Protein AF-A0A8B5Y507-F1 (afdb_monomer_lite)

Secondary structure (DSSP, 8-state):
--SS-HHHHHHHHHHHHTTSS-HHHHHHHHT--HHHHHHHHHHHHHHGGGGT----HHHHHHHHHHHHHHHGGGGS-GGGHHHHHHHHHHHHHHHHHHHHHHHHHHH-THHHHTTS--

InterPro domains:
  IPR002514 Transposase IS3/IS911family [PF01527] (2-53)
  IPR004761 Spore germination GerAB [PF03845] (61-116)
  IPR009057 Homedomain-like superfamily [SSF46689] (2-52)
  IPR036388 Winged helix-like DNA-binding domain superfamily [G3DSA:1.10.10.10] (1-56)

Radius of gyration: 25.17 Å; chains: 1; bounding box: 45×57×56 Å

Foldseek 3Di:
DDLDALVLLLVLLVCVVVVVDDLCVSCVVSVHDSVVNVVSNVLCVVQNSVSRDDPVPVCVVCVVVVVVVVVPPPDDDPPCVVVVVVVVVVVVVVVVVVVVVVVCPVVPCVVVPPVPDD

Organism: NCBI:txid1478

Structure (mmCIF, N/CA/C/O backbone):
data_AF-A0A8B5Y507-F1
#
_entry.id   AF-A0A8B5Y507-F1
#
loop_
_atom_site.group_PDB
_atom_site.id
_atom_site.type_symbol
_atom_site.label_atom_id
_atom_site.label_alt_id
_atom_site.label_comp_id
_atom_site.label_asym_id
_atom_site.label_entity_id
_atom_site.label_seq_id
_atom_site.pdbx_PDB_ins_code
_atom_site.Cartn_x
_atom_site.Cartn_y
_atom_site.Cartn_z
_atom_site.occupancy
_atom_site.B_iso_or_equiv
_atom_site.auth_seq_id
_atom_site.auth_comp_id
_atom_site.auth_asym_id
_atom_site.auth_atom_id
_atom_site.pdbx_PDB_model_num
ATOM 1 N N . MET A 1 1 ? -16.854 -8.639 -1.147 1.00 39.47 1 MET A N 1
ATOM 2 C CA . MET A 1 1 ? -16.554 -7.933 0.117 1.00 39.47 1 MET A CA 1
ATOM 3 C C . MET A 1 1 ? -15.971 -6.570 -0.215 1.00 39.47 1 MET A C 1
ATOM 5 O O . MET A 1 1 ? -14.842 -6.510 -0.667 1.00 39.47 1 MET A O 1
ATOM 9 N N . ALA A 1 2 ? -16.733 -5.499 -0.015 1.00 47.91 2 ALA A N 1
ATOM 10 C CA . ALA A 1 2 ? -16.207 -4.143 0.140 1.00 47.91 2 ALA A CA 1
ATOM 11 C C . ALA A 1 2 ? -17.301 -3.336 0.845 1.00 47.91 2 ALA A C 1
ATOM 13 O O . ALA A 1 2 ? -18.128 -2.709 0.198 1.00 47.91 2 ALA A O 1
ATOM 14 N N . LYS A 1 3 ? -17.394 -3.460 2.178 1.00 63.88 3 LYS A N 1
ATOM 15 C CA . LYS A 1 3 ? -18.468 -2.797 2.938 1.00 63.88 3 LYS A CA 1
ATOM 16 C C . LYS A 1 3 ? -18.345 -1.262 2.920 1.00 63.88 3 LYS A C 1
ATOM 18 O O . LYS A 1 3 ? -19.363 -0.614 3.091 1.00 63.88 3 LYS A O 1
ATOM 23 N N . PHE A 1 4 ? -17.151 -0.697 2.675 1.00 70.62 4 PHE A N 1
ATOM 24 C CA . PHE A 1 4 ? -16.918 0.755 2.596 1.00 70.62 4 PHE A CA 1
ATOM 25 C C . PHE A 1 4 ? -15.748 1.093 1.660 1.00 70.62 4 PHE A C 1
ATOM 27 O O . PHE A 1 4 ? -14.688 0.463 1.749 1.00 70.62 4 PHE A O 1
ATOM 34 N N . THR A 1 5 ? -15.929 2.093 0.796 1.00 81.25 5 THR A N 1
ATOM 35 C CA . THR A 1 5 ? -14.890 2.617 -0.112 1.00 81.25 5 THR A CA 1
ATOM 36 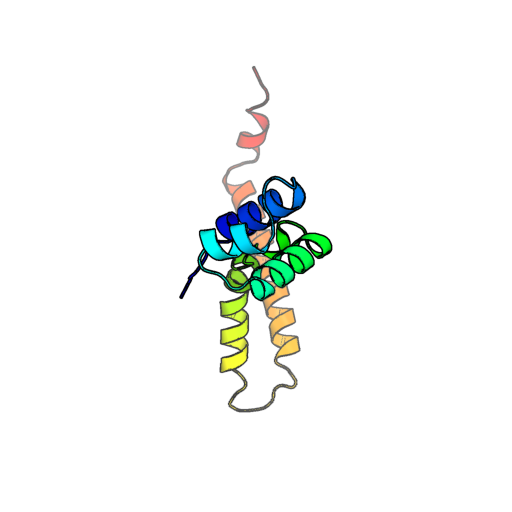C C . THR A 1 5 ? -13.849 3.451 0.645 1.00 81.25 5 THR A C 1
ATOM 38 O O . THR A 1 5 ? -14.117 3.945 1.740 1.00 81.25 5 THR A O 1
ATOM 41 N N . ALA A 1 6 ? -12.652 3.628 0.072 1.00 81.62 6 ALA A N 1
ATOM 42 C CA . ALA A 1 6 ? -11.608 4.479 0.657 1.00 81.62 6 ALA A CA 1
ATOM 43 C C . ALA A 1 6 ? -12.102 5.918 0.879 1.00 81.62 6 ALA A C 1
ATOM 45 O O . ALA A 1 6 ? -11.902 6.492 1.945 1.00 81.62 6 ALA A O 1
ATOM 46 N N . GLN A 1 7 ? -12.844 6.451 -0.093 1.00 81.62 7 GLN A N 1
ATOM 47 C CA . GLN A 1 7 ? -13.386 7.805 -0.060 1.00 81.62 7 GLN A CA 1
ATOM 48 C C . GLN A 1 7 ? -14.405 8.002 1.074 1.00 81.62 7 GLN A C 1
ATOM 50 O O . GLN A 1 7 ? -14.340 8.996 1.792 1.00 81.62 7 GLN A O 1
ATOM 55 N N . GLN A 1 8 ? -15.282 7.018 1.313 1.00 86.00 8 GLN A N 1
ATOM 56 C CA . GLN A 1 8 ? -16.216 7.046 2.448 1.00 86.00 8 GLN A CA 1
ATOM 57 C C . GLN A 1 8 ? -15.493 7.075 3.801 1.00 86.00 8 GLN A C 1
ATOM 59 O O . GLN A 1 8 ? -15.945 7.746 4.727 1.00 86.00 8 GLN A O 1
ATOM 64 N N . LYS A 1 9 ? -14.361 6.370 3.926 1.00 86.00 9 LYS A N 1
ATOM 65 C CA . LYS A 1 9 ? -13.550 6.381 5.152 1.00 86.00 9 LYS A CA 1
ATOM 66 C C . LYS A 1 9 ? -12.855 7.726 5.356 1.00 86.00 9 LYS A C 1
ATOM 68 O O . LYS A 1 9 ? -12.876 8.241 6.468 1.00 86.00 9 LYS A O 1
ATOM 73 N N . ILE A 1 10 ? -12.297 8.310 4.293 1.00 88.38 10 ILE A N 1
ATOM 74 C CA . ILE A 1 10 ? -11.635 9.624 4.339 1.00 88.38 10 ILE A CA 1
ATOM 75 C C . ILE A 1 10 ? -12.635 10.712 4.743 1.00 88.38 10 ILE A C 1
ATOM 77 O O . ILE A 1 10 ? -12.372 11.461 5.681 1.00 88.38 10 ILE A O 1
ATOM 81 N N . GLN A 1 11 ? -13.821 10.731 4.127 1.00 89.00 11 GLN A N 1
ATOM 82 C CA . GLN A 1 11 ? -14.875 11.695 4.453 1.00 89.00 11 GLN A CA 1
ATOM 83 C C . GLN A 1 11 ? -15.334 11.582 5.917 1.00 89.00 11 GLN A C 1
ATOM 85 O O . GLN A 1 11 ? -15.561 12.589 6.583 1.00 89.00 11 GLN A O 1
ATOM 90 N N . ALA A 1 12 ? -15.453 10.358 6.441 1.00 87.88 12 ALA A N 1
ATOM 91 C CA . ALA A 1 12 ? -15.812 10.122 7.838 1.00 87.88 12 ALA A CA 1
ATOM 92 C C . ALA A 1 12 ? -14.773 10.685 8.817 1.00 87.88 12 ALA A C 1
ATOM 94 O O . ALA A 1 12 ? -1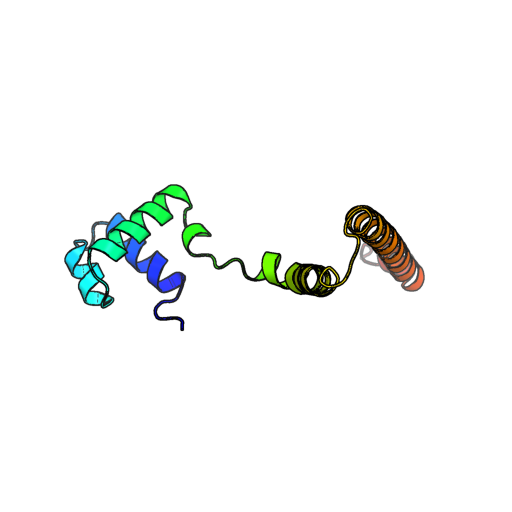5.131 11.269 9.839 1.00 87.88 12 ALA A O 1
ATOM 95 N N . VAL A 1 13 ? -13.488 10.511 8.499 1.00 89.75 13 VAL A N 1
ATOM 96 C CA . VAL A 1 13 ? -12.383 11.024 9.315 1.00 89.75 13 VAL A CA 1
ATOM 97 C C . VAL A 1 13 ? -12.295 12.549 9.222 1.00 89.75 13 VAL A C 1
ATOM 99 O O . VAL A 1 13 ? -12.129 13.199 10.250 1.00 89.75 13 VAL A O 1
ATOM 102 N N . GLN A 1 14 ? -12.470 13.134 8.034 1.00 88.69 14 GLN A N 1
ATOM 103 C CA . GLN A 1 14 ? -12.474 14.590 7.847 1.00 88.69 14 GLN A CA 1
ATOM 104 C C . GLN A 1 14 ? -13.591 15.272 8.643 1.00 88.69 14 GLN A C 1
ATOM 106 O O . GLN A 1 14 ? -13.304 16.202 9.389 1.00 88.69 14 GLN A O 1
ATOM 111 N N . ARG A 1 15 ? -14.824 14.747 8.604 1.00 87.31 15 ARG A N 1
ATOM 112 C CA . ARG A 1 15 ? -15.946 15.267 9.415 1.00 87.31 15 ARG A CA 1
ATOM 113 C C . ARG A 1 15 ? -15.647 15.268 10.917 1.00 87.31 15 ARG A C 1
ATOM 115 O O . ARG A 1 15 ? -16.066 16.173 11.630 1.00 87.31 15 ARG A O 1
ATOM 122 N N . TYR A 1 16 ? -14.904 14.272 11.403 1.00 86.38 16 TYR A N 1
ATOM 123 C CA . TYR A 1 16 ? -14.460 14.245 12.797 1.00 86.38 16 TYR A CA 1
ATOM 124 C C . TYR A 1 16 ? -13.392 15.314 13.087 1.00 86.38 16 TYR A C 1
ATOM 126 O O . TYR A 1 16 ? -13.455 15.978 14.118 1.00 86.38 16 TYR A O 1
ATOM 134 N N . LEU A 1 17 ? -12.423 15.500 12.184 1.00 83.81 17 LEU A N 1
ATOM 135 C CA . LEU A 1 17 ? -11.344 16.486 12.337 1.00 83.81 17 LEU A CA 1
ATOM 136 C C . LEU A 1 17 ? -11.831 17.938 12.220 1.00 83.81 17 LEU A C 1
ATOM 138 O O . LEU A 1 17 ? -11.286 18.813 12.885 1.00 83.81 17 LEU A O 1
ATOM 142 N N . GLU A 1 18 ? -12.865 18.186 11.417 1.00 84.31 18 GLU A N 1
ATOM 143 C CA . GLU A 1 18 ? -13.530 19.490 11.288 1.00 84.31 18 GLU A CA 1
ATOM 144 C C . GLU A 1 18 ? -14.362 19.862 12.528 1.00 84.31 18 GLU A C 1
ATOM 146 O O . GLU A 1 18 ? -14.782 21.008 12.667 1.00 84.31 18 GLU A O 1
ATOM 151 N N . GLY A 1 19 ? -14.604 18.912 13.441 1.00 81.19 19 GLY A N 1
ATOM 152 C CA . GLY A 1 19 ? -15.357 19.143 14.675 1.00 81.19 19 GLY A CA 1
ATOM 153 C C . GLY A 1 19 ? -16.853 19.395 14.462 1.00 81.19 19 GLY A C 1
ATOM 154 O O . GLY A 1 19 ? -17.525 19.863 15.378 1.00 81.19 19 GLY A O 1
ATOM 155 N N . THR A 1 20 ? -17.386 19.093 13.273 1.00 68.50 20 THR A N 1
ATOM 156 C CA . THR A 1 20 ? -18.798 19.311 12.923 1.00 68.50 20 THR A CA 1
ATOM 157 C C . THR A 1 20 ? -19.737 18.336 13.630 1.00 68.50 20 THR A C 1
ATOM 159 O O . THR A 1 20 ? -20.870 18.698 13.940 1.00 68.50 20 THR A O 1
ATOM 162 N N . GLU A 1 21 ? -19.278 17.118 13.938 1.00 75.25 21 GLU A N 1
ATOM 163 C CA . GLU A 1 21 ? -20.065 16.100 14.636 1.00 75.25 21 GLU A CA 1
ATOM 164 C C . GLU A 1 21 ? -19.217 15.237 15.582 1.00 75.25 21 GLU A C 1
ATOM 166 O O . GLU A 1 21 ? -18.045 14.956 15.338 1.00 75.25 21 GLU A O 1
ATOM 171 N N . GLY A 1 22 ? -19.838 14.758 16.664 1.00 79.38 22 GLY A N 1
ATOM 172 C CA . GLY A 1 22 ? -19.209 13.812 17.582 1.00 79.38 22 GLY A CA 1
ATOM 173 C C . GLY A 1 22 ? -19.005 12.427 16.955 1.00 79.38 22 GLY A C 1
ATOM 174 O O . GLY A 1 22 ? -19.787 11.979 16.114 1.00 79.38 22 GLY A O 1
ATOM 175 N N . GLN A 1 23 ? -17.984 11.710 17.426 1.00 80.12 23 GLN A N 1
ATOM 176 C CA . GLN A 1 23 ? -17.598 10.379 16.939 1.00 80.12 23 GLN A CA 1
ATOM 177 C C . GLN A 1 23 ? -18.771 9.380 16.868 1.00 80.12 23 GLN A C 1
ATOM 179 O O . GLN A 1 23 ? -18.892 8.637 15.898 1.00 80.12 23 GLN A O 1
ATOM 184 N N . GLU A 1 24 ? -19.648 9.384 17.875 1.00 82.12 24 GLU A N 1
ATOM 185 C CA . GLU A 1 24 ? -20.848 8.536 17.960 1.00 82.12 24 GLU A CA 1
ATOM 186 C C . GLU A 1 24 ? -21.860 8.824 16.835 1.00 82.12 24 GLU A C 1
ATOM 188 O O . GLU A 1 24 ? -22.417 7.895 16.250 1.00 82.12 24 GLU A O 1
ATOM 193 N N . SER A 1 25 ? -22.072 10.103 16.496 1.00 83.69 25 SER A N 1
ATOM 194 C CA . SER A 1 25 ? -22.988 10.529 15.423 1.00 83.69 25 SER A CA 1
ATOM 195 C C . SER A 1 25 ? -22.486 10.056 14.065 1.00 83.69 25 SER A C 1
ATOM 197 O O . SER A 1 25 ? -23.216 9.419 13.302 1.00 83.69 25 SER A O 1
ATOM 199 N N . ILE A 1 26 ? -21.198 10.288 13.802 1.00 85.38 26 ILE A N 1
ATOM 200 C CA . ILE A 1 26 ? -20.547 9.909 12.547 1.00 85.38 26 ILE A CA 1
ATOM 201 C C . ILE A 1 26 ? -20.584 8.386 12.388 1.00 85.38 26 ILE A C 1
ATOM 203 O O . ILE A 1 26 ? -21.020 7.883 11.352 1.00 85.38 26 ILE A O 1
ATOM 207 N N . ALA A 1 27 ? -20.214 7.650 13.438 1.00 83.88 27 ALA A N 1
ATOM 208 C CA . ALA A 1 27 ? -20.239 6.194 13.462 1.00 83.88 27 ALA A CA 1
ATOM 209 C C . ALA A 1 27 ? -21.653 5.649 13.174 1.00 83.88 27 ALA A C 1
ATOM 211 O O . ALA A 1 27 ? -21.827 4.819 12.278 1.00 83.88 27 ALA A O 1
ATOM 212 N N . LYS A 1 28 ? -22.683 6.202 13.828 1.00 85.06 28 LYS A N 1
ATOM 213 C CA . LYS A 1 28 ? -24.088 5.838 13.600 1.00 85.06 28 LYS A CA 1
ATOM 214 C C . LYS A 1 28 ? -24.564 6.167 12.181 1.00 85.06 28 LYS A C 1
ATOM 216 O O . LYS A 1 28 ? -25.265 5.353 11.587 1.00 85.06 28 LYS A O 1
ATOM 221 N N . SER A 1 29 ? -24.148 7.303 11.616 1.00 83.44 29 SER A N 1
ATOM 222 C CA . SER A 1 29 ? -24.534 7.731 10.260 1.00 83.44 29 SER A CA 1
ATOM 223 C C . SER A 1 29 ? -23.984 6.822 9.156 1.00 83.44 29 SER A C 1
ATOM 225 O O . SER A 1 29 ? -24.619 6.649 8.120 1.00 83.44 29 SER A O 1
ATOM 227 N N . ILE A 1 30 ? -22.828 6.199 9.396 1.00 82.25 30 ILE A N 1
ATOM 228 C CA . ILE A 1 30 ? -22.155 5.308 8.439 1.00 82.25 30 ILE A CA 1
ATOM 229 C C . ILE A 1 30 ? -22.443 3.828 8.775 1.00 82.25 30 ILE A C 1
ATOM 231 O O . ILE A 1 30 ? -22.053 2.922 8.041 1.00 82.25 30 ILE A O 1
ATOM 235 N N . GLY A 1 31 ? -23.152 3.555 9.878 1.00 83.88 31 GLY A N 1
ATOM 236 C CA . GLY A 1 31 ? -23.469 2.198 10.328 1.00 83.88 31 GLY A CA 1
ATOM 237 C C . GLY A 1 31 ? -22.249 1.431 10.845 1.00 83.88 31 GLY A C 1
ATOM 238 O O . GLY A 1 31 ? -22.168 0.211 10.693 1.00 83.88 31 GLY A O 1
ATOM 239 N N . VAL A 1 32 ? -21.281 2.138 11.428 1.00 83.38 32 VAL A N 1
ATOM 240 C CA . VAL A 1 32 ? -20.039 1.577 11.971 1.00 83.38 32 VAL A CA 1
ATOM 241 C C . VAL A 1 32 ? -20.003 1.799 13.482 1.00 83.38 32 VAL A C 1
ATOM 243 O O . VAL A 1 32 ? -20.584 2.745 13.998 1.00 83.38 32 VAL A O 1
ATOM 246 N N . THR A 1 33 ? -19.323 0.934 14.228 1.00 85.25 33 THR A N 1
ATOM 247 C CA . THR A 1 33 ? -19.128 1.129 15.671 1.00 85.25 33 THR A CA 1
ATOM 248 C C . THR A 1 33 ? -18.124 2.252 15.933 1.00 85.25 33 THR A C 1
ATOM 250 O O . THR A 1 33 ? -17.105 2.339 15.244 1.00 85.25 33 THR A O 1
ATOM 253 N N . SER A 1 34 ? -18.348 3.049 16.982 1.00 82.12 34 SER A N 1
ATOM 254 C CA . SER A 1 34 ? -17.470 4.145 17.423 1.00 82.12 34 SER A CA 1
ATOM 255 C C . SER A 1 34 ? -15.985 3.743 17.492 1.00 82.12 34 SER A C 1
ATOM 257 O O . SER A 1 34 ? -15.121 4.518 17.090 1.00 82.12 34 SER A O 1
ATOM 259 N N . GLY A 1 35 ? -15.672 2.511 17.914 1.00 84.69 35 GLY A N 1
ATOM 260 C CA . GLY A 1 35 ? -14.298 1.992 17.955 1.00 84.69 35 GLY A CA 1
ATOM 261 C C . GLY A 1 35 ? -13.618 1.870 16.584 1.00 84.69 35 GLY A C 1
ATOM 262 O O . GLY A 1 35 ? -12.434 2.168 16.463 1.00 84.69 35 GLY A O 1
ATOM 263 N N . VAL A 1 36 ? -14.360 1.504 15.534 1.00 86.00 36 VAL A N 1
ATOM 264 C CA . VAL A 1 36 ? -13.815 1.387 14.169 1.00 86.00 36 VAL A CA 1
ATOM 265 C C . VAL A 1 36 ? -13.460 2.764 13.613 1.00 86.00 36 VAL A C 1
ATOM 267 O O . VAL A 1 36 ? -12.427 2.916 12.962 1.00 86.00 36 VAL A O 1
ATOM 270 N N . LEU A 1 37 ? -14.277 3.776 13.917 1.00 87.31 37 LEU A N 1
ATOM 271 C CA . LEU A 1 37 ? -14.001 5.152 13.516 1.00 87.31 37 LEU A CA 1
ATOM 272 C C . LEU A 1 37 ? -12.720 5.681 14.183 1.00 87.31 37 LEU A C 1
ATOM 274 O O . LEU A 1 37 ? -11.895 6.280 13.499 1.00 87.31 37 LEU A O 1
ATOM 278 N N . ILE A 1 38 ? -12.483 5.377 15.468 1.00 87.88 38 ILE A N 1
ATOM 279 C CA . ILE A 1 38 ? -11.211 5.709 16.148 1.00 87.88 38 ILE A CA 1
ATOM 280 C C . ILE A 1 38 ? -10.025 5.079 15.425 1.00 87.88 38 ILE A C 1
ATOM 282 O O . ILE A 1 38 ? -9.004 5.736 15.218 1.00 87.88 38 ILE A O 1
ATOM 286 N N . THR A 1 39 ? -10.137 3.805 15.046 1.00 88.56 39 THR A N 1
ATOM 287 C CA . THR A 1 39 ? -9.073 3.122 14.307 1.00 88.56 39 THR A CA 1
ATOM 288 C C . THR A 1 39 ? -8.776 3.834 12.990 1.00 88.56 39 THR A C 1
ATOM 290 O O . THR A 1 39 ? -7.610 4.044 12.670 1.00 88.56 39 THR A O 1
ATOM 293 N N . TRP A 1 40 ? -9.805 4.257 12.251 1.00 89.00 40 TRP A N 1
ATOM 294 C CA . TRP A 1 40 ? -9.638 5.001 10.999 1.00 89.00 40 TRP A CA 1
ATOM 295 C C . TRP A 1 40 ? -8.983 6.365 11.214 1.00 89.00 40 TRP A C 1
ATOM 297 O O . TRP A 1 40 ? -8.072 6.712 10.467 1.00 89.00 40 TRP A O 1
ATOM 307 N N . ILE A 1 41 ? -9.374 7.097 12.259 1.00 88.69 41 ILE A N 1
ATOM 308 C CA . ILE A 1 41 ? -8.770 8.389 12.609 1.00 88.69 41 ILE A CA 1
ATOM 309 C C . ILE A 1 41 ? -7.277 8.220 12.915 1.00 88.69 41 ILE A C 1
ATOM 311 O O . ILE A 1 41 ? -6.459 8.963 12.380 1.00 88.69 41 ILE A O 1
ATOM 315 N N . ARG A 1 42 ? -6.895 7.217 13.720 1.00 89.19 42 ARG A N 1
ATOM 316 C CA . ARG A 1 42 ? -5.476 6.947 14.022 1.00 89.19 42 ARG A CA 1
ATOM 317 C C . ARG A 1 42 ? -4.682 6.582 12.772 1.00 89.19 42 ARG A C 1
ATOM 319 O O . ARG A 1 42 ? -3.570 7.066 12.591 1.00 89.19 42 ARG A O 1
ATOM 326 N N . LEU A 1 43 ? -5.254 5.739 11.914 1.00 85.56 43 LEU A N 1
ATOM 327 C CA . LEU A 1 43 ? -4.603 5.309 10.679 1.00 85.56 43 LEU A CA 1
ATOM 328 C C . LEU A 1 43 ? -4.369 6.501 9.739 1.00 85.56 43 LEU A C 1
ATOM 330 O O . LEU A 1 43 ? -3.286 6.640 9.180 1.00 85.56 43 LEU A O 1
ATOM 334 N N . TYR A 1 44 ? -5.357 7.390 9.634 1.00 88.12 44 TYR A N 1
ATOM 335 C CA . TYR A 1 44 ? -5.272 8.618 8.850 1.00 88.12 44 TYR A CA 1
ATOM 336 C C . TYR A 1 44 ? -4.286 9.634 9.437 1.00 88.12 44 TYR A C 1
ATOM 338 O O . TYR A 1 44 ? -3.565 10.280 8.690 1.00 88.12 44 TYR A O 1
ATOM 346 N N . GLN A 1 45 ? -4.192 9.768 10.761 1.00 85.69 45 GLN A N 1
ATOM 347 C CA . GLN A 1 45 ? -3.197 10.653 11.379 1.00 85.69 45 GLN A CA 1
ATOM 348 C C . GLN A 1 45 ? -1.757 10.197 11.119 1.00 85.69 45 GLN A C 1
ATOM 350 O O . GLN A 1 45 ? -0.871 11.035 10.985 1.00 85.69 45 GLN A O 1
ATOM 355 N N . TYR A 1 46 ? -1.519 8.885 11.043 1.00 83.62 46 TYR A N 1
ATOM 356 C CA . TYR A 1 46 ? -0.178 8.340 10.835 1.00 83.62 46 TYR A CA 1
ATOM 357 C C . TYR A 1 46 ? 0.209 8.238 9.349 1.00 83.62 46 TYR A C 1
ATOM 359 O O . TYR A 1 46 ? 1.342 8.542 8.988 1.00 83.62 46 TYR A O 1
ATOM 367 N N . HIS A 1 47 ? -0.718 7.823 8.479 1.00 81.12 47 HIS A N 1
ATOM 368 C CA . HIS A 1 47 ? -0.449 7.564 7.056 1.00 81.12 47 HIS A CA 1
ATOM 369 C C . HIS A 1 47 ? -1.136 8.553 6.090 1.00 81.12 47 HIS A C 1
ATOM 371 O O . HIS A 1 47 ? -0.950 8.457 4.876 1.00 81.12 47 HIS A O 1
ATOM 377 N N . GLY A 1 48 ? -1.945 9.498 6.569 1.00 84.12 48 GLY A N 1
ATOM 378 C CA . GLY A 1 48 ? -2.735 10.392 5.714 1.00 84.12 48 GLY A CA 1
ATOM 379 C C . GLY A 1 48 ? -3.756 9.638 4.855 1.00 84.12 48 GLY A C 1
ATOM 380 O O . GLY A 1 48 ? -4.225 8.558 5.213 1.00 84.12 48 GLY A O 1
ATOM 381 N N . GLU A 1 49 ? -4.077 10.169 3.674 1.00 81.56 49 GLU A N 1
ATOM 382 C CA . GLU A 1 49 ? -4.991 9.518 2.718 1.00 81.56 49 GLU A CA 1
ATOM 383 C C . GLU A 1 49 ? -4.474 8.156 2.223 1.00 81.56 49 GLU A C 1
ATOM 385 O O . GLU A 1 49 ? -5.264 7.265 1.892 1.00 81.56 49 GLU A O 1
ATOM 390 N N . SER A 1 50 ? -3.152 7.945 2.264 1.00 76.12 50 SER A N 1
ATOM 391 C CA . SER A 1 50 ? -2.531 6.670 1.891 1.00 76.12 50 SER A CA 1
ATOM 392 C C . SER A 1 50 ? -2.908 5.514 2.830 1.00 76.12 50 SER A C 1
ATOM 394 O O . SER A 1 50 ? -2.843 4.358 2.423 1.00 76.12 50 SER A O 1
ATOM 396 N N . ALA A 1 51 ? -3.422 5.813 4.034 1.00 78.44 51 ALA A N 1
ATOM 397 C CA . ALA A 1 51 ? -4.000 4.840 4.967 1.00 78.44 51 ALA A CA 1
ATOM 398 C C . ALA A 1 51 ? -5.128 3.997 4.352 1.00 78.44 51 ALA A C 1
ATOM 400 O O . ALA A 1 51 ? -5.376 2.862 4.765 1.00 78.44 51 ALA A O 1
ATOM 401 N N . PHE A 1 52 ? -5.856 4.582 3.398 1.00 80.44 52 PHE A N 1
ATOM 402 C CA . PHE A 1 52 ? -7.019 3.970 2.762 1.00 80.44 52 PHE A CA 1
ATOM 403 C C . PHE A 1 52 ? -6.806 3.692 1.278 1.00 80.44 52 PHE A C 1
ATOM 405 O O . PHE A 1 52 ? -7.676 3.083 0.651 1.00 80.44 52 PHE A O 1
ATOM 412 N N . ALA A 1 53 ? -5.655 4.085 0.728 1.00 73.94 53 ALA A N 1
ATOM 413 C CA . ALA A 1 53 ? -5.237 3.654 -0.588 1.00 73.94 53 ALA A CA 1
ATOM 414 C C . ALA A 1 53 ? -5.001 2.142 -0.529 1.00 73.94 53 ALA A C 1
ATOM 416 O O . ALA A 1 53 ? -4.009 1.656 0.014 1.00 73.94 53 ALA A O 1
ATOM 417 N N . ALA A 1 54 ? -5.933 1.370 -1.090 1.00 63.06 54 ALA A N 1
ATOM 418 C CA . ALA A 1 54 ? -5.572 0.039 -1.539 1.00 63.06 54 ALA A CA 1
ATOM 419 C C . ALA A 1 54 ? -4.363 0.218 -2.466 1.00 63.06 54 ALA A C 1
ATOM 421 O O . ALA A 1 54 ? -4.354 1.130 -3.294 1.00 63.06 54 ALA A O 1
ATOM 422 N N . VAL A 1 55 ? -3.344 -0.620 -2.311 1.00 60.59 55 VAL A N 1
ATOM 423 C CA . VAL A 1 55 ? -2.218 -0.706 -3.242 1.00 60.59 55 VAL A C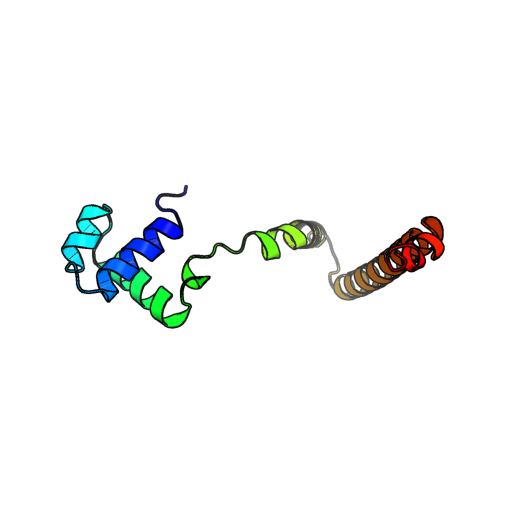A 1
ATOM 424 C C . VAL A 1 55 ? -2.443 -1.968 -4.076 1.00 60.59 55 VAL A C 1
ATOM 426 O O . VAL A 1 55 ? -1.859 -3.002 -3.756 1.00 60.59 55 VAL A O 1
ATOM 429 N N . PRO A 1 56 ? -3.302 -1.968 -5.121 1.00 57.81 56 PRO A N 1
ATOM 430 C CA . PRO A 1 56 ? -3.420 -3.132 -5.982 1.00 57.81 56 PRO A CA 1
ATOM 431 C C . PRO A 1 56 ? -2.326 -3.125 -7.050 1.00 57.81 56 PRO A C 1
ATOM 433 O O . PRO A 1 56 ? -2.045 -4.171 -7.607 1.00 57.81 56 PRO A O 1
ATOM 436 N N . TYR A 1 57 ? -1.685 -1.986 -7.335 1.00 54.16 57 TYR A N 1
ATOM 437 C CA . TYR A 1 57 ? -0.821 -1.852 -8.510 1.00 54.16 57 TYR A CA 1
ATOM 438 C C . TYR A 1 57 ? 0.543 -2.511 -8.316 1.00 54.16 57 TYR A C 1
ATOM 440 O O . TYR A 1 57 ? 0.924 -3.355 -9.121 1.00 54.16 57 TYR A O 1
ATOM 448 N N . ILE A 1 58 ? 1.226 -2.230 -7.201 1.00 53.81 58 ILE A N 1
ATOM 449 C CA . ILE A 1 58 ? 2.532 -2.842 -6.896 1.00 53.81 58 ILE A CA 1
ATOM 450 C C . ILE A 1 58 ? 2.380 -4.355 -6.681 1.00 53.81 58 ILE A C 1
ATOM 452 O O . ILE A 1 58 ? 3.234 -5.133 -7.086 1.00 53.81 58 ILE A O 1
ATOM 456 N N . GLY A 1 59 ? 1.254 -4.783 -6.105 1.00 57.66 59 GLY A N 1
ATOM 457 C CA . GLY A 1 59 ? 0.918 -6.196 -5.987 1.00 57.66 59 GLY A CA 1
ATOM 458 C C . GLY A 1 59 ? 0.650 -6.836 -7.345 1.00 57.66 59 GLY A C 1
ATOM 459 O O . GLY A 1 59 ? 1.260 -7.845 -7.646 1.00 57.66 59 GLY A O 1
ATOM 460 N N . SER A 1 60 ? -0.222 -6.257 -8.176 1.00 61.03 60 SER A N 1
ATOM 461 C CA . SER A 1 60 ? -0.700 -6.878 -9.423 1.00 61.03 60 SER A CA 1
ATOM 462 C C . SER A 1 60 ? 0.392 -7.116 -10.464 1.00 61.03 60 SER A C 1
ATOM 464 O O . SER A 1 60 ? 0.451 -8.207 -11.022 1.00 61.03 60 SER A O 1
ATOM 466 N N . THR A 1 61 ? 1.294 -6.155 -10.677 1.00 60.94 61 THR A N 1
ATOM 467 C CA . THR A 1 61 ? 2.351 -6.280 -11.693 1.00 60.94 61 THR A CA 1
ATOM 468 C C . THR A 1 61 ? 3.384 -7.345 -11.319 1.00 60.94 61 THR A C 1
ATOM 470 O O . THR A 1 61 ? 3.968 -7.976 -12.193 1.00 60.94 61 THR A O 1
ATOM 473 N N . PHE A 1 62 ? 3.603 -7.575 -10.019 1.00 61.22 62 PHE A N 1
ATOM 474 C CA . PHE A 1 62 ? 4.590 -8.540 -9.526 1.00 61.22 62 PHE A CA 1
ATOM 475 C C . PHE A 1 62 ? 3.964 -9.830 -8.970 1.00 61.22 62 PHE A C 1
ATOM 477 O O . PHE A 1 62 ? 4.685 -10.800 -8.745 1.00 61.22 62 PHE A O 1
ATOM 484 N N . LEU A 1 63 ? 2.639 -9.887 -8.784 1.00 65.38 63 LEU A N 1
ATOM 485 C CA . LEU A 1 63 ? 1.931 -11.049 -8.234 1.00 65.38 63 LEU A CA 1
ATOM 486 C C . LEU A 1 63 ? 2.058 -12.259 -9.139 1.00 65.38 63 LEU A C 1
ATOM 488 O O . LEU A 1 63 ? 2.228 -13.362 -8.642 1.00 65.38 63 LEU A O 1
ATOM 492 N N . GLU A 1 64 ? 2.008 -12.053 -10.450 1.00 67.75 64 GLU A N 1
ATOM 493 C CA . GLU A 1 64 ? 2.174 -13.128 -11.418 1.00 67.75 64 GLU A CA 1
ATOM 494 C C . GLU A 1 64 ? 3.550 -13.794 -11.253 1.00 67.75 64 GLU A C 1
ATOM 496 O O . GLU A 1 64 ? 3.621 -15.008 -11.082 1.00 67.75 64 GLU A O 1
ATOM 501 N N . LEU A 1 65 ? 4.631 -13.011 -11.134 1.00 68.31 65 LEU A N 1
ATOM 502 C CA . LEU A 1 65 ? 5.977 -13.525 -10.843 1.00 68.31 65 LEU A CA 1
ATOM 503 C C . LEU A 1 65 ? 6.066 -14.207 -9.472 1.00 68.31 65 LEU A C 1
ATOM 505 O O . LEU A 1 65 ? 6.677 -15.266 -9.360 1.00 68.31 65 LEU A O 1
ATOM 509 N N . VAL A 1 66 ? 5.456 -13.631 -8.433 1.00 69.00 66 VAL A N 1
ATOM 510 C CA . VAL A 1 66 ? 5.441 -14.207 -7.076 1.00 69.00 66 VAL A CA 1
ATOM 511 C C . VAL A 1 66 ? 4.677 -15.533 -7.043 1.00 69.00 66 VAL A C 1
ATOM 513 O O . VAL A 1 66 ? 5.137 -16.478 -6.409 1.00 69.00 66 VAL A O 1
ATOM 516 N N . VAL A 1 67 ? 3.554 -15.644 -7.755 1.00 68.31 67 VAL A N 1
ATOM 517 C CA . VAL A 1 67 ? 2.766 -16.880 -7.880 1.00 68.31 67 VAL A CA 1
ATOM 518 C C . VAL A 1 67 ? 3.511 -17.914 -8.724 1.00 68.31 67 VAL A C 1
ATOM 520 O O . VAL A 1 67 ? 3.595 -19.069 -8.308 1.00 68.31 67 VAL A O 1
ATOM 523 N N . PHE A 1 68 ? 4.137 -17.515 -9.839 1.00 70.94 68 PHE A N 1
ATOM 524 C CA . PHE A 1 68 ? 5.040 -18.384 -10.605 1.00 70.94 68 PHE A CA 1
ATOM 525 C C . PHE A 1 68 ? 6.163 -18.928 -9.713 1.00 70.94 68 PHE A C 1
ATOM 527 O O . PHE A 1 68 ? 6.420 -20.130 -9.692 1.00 70.94 68 PHE A O 1
ATOM 534 N N . LEU A 1 69 ? 6.781 -18.072 -8.901 1.00 66.31 69 LEU A N 1
ATOM 535 C CA . LEU A 1 69 ? 7.833 -18.457 -7.961 1.00 66.31 69 LEU A CA 1
ATOM 536 C C . LEU A 1 69 ? 7.353 -19.289 -6.780 1.00 66.31 69 LEU A C 1
ATOM 538 O O . LEU A 1 69 ? 8.156 -20.037 -6.238 1.00 66.31 69 LEU A O 1
ATOM 542 N N . MET A 1 70 ? 6.096 -19.154 -6.362 1.00 70.50 70 MET A N 1
ATOM 543 C CA . MET A 1 70 ? 5.499 -19.941 -5.282 1.00 70.50 70 MET A CA 1
ATOM 544 C C . MET A 1 70 ? 5.024 -21.317 -5.769 1.00 70.50 70 MET A C 1
ATOM 546 O O . MET A 1 70 ? 4.973 -22.253 -4.975 1.00 70.50 70 MET A O 1
ATOM 550 N N . PHE A 1 71 ? 4.731 -21.463 -7.065 1.00 65.62 71 PHE A N 1
ATOM 551 C CA . PHE A 1 71 ? 4.358 -22.733 -7.696 1.00 65.62 71 PHE A CA 1
ATOM 552 C C . PHE A 1 71 ? 5.578 -23.585 -8.098 1.00 65.62 71 PHE A C 1
ATOM 554 O O . PHE A 1 71 ? 5.588 -24.799 -7.904 1.00 65.62 71 PHE A O 1
ATOM 561 N N . VAL A 1 72 ? 6.651 -22.955 -8.589 1.00 61.69 72 VAL A N 1
ATOM 562 C CA . VAL A 1 72 ? 7.900 -23.620 -9.015 1.00 61.69 72 VAL A CA 1
ATOM 563 C C . VAL A 1 72 ? 8.685 -24.385 -7.920 1.00 61.69 72 VAL A C 1
ATOM 565 O O . VAL A 1 72 ? 9.359 -25.354 -8.275 1.00 61.69 72 VAL A O 1
ATOM 568 N N . PRO A 1 73 ? 8.652 -24.074 -6.606 1.00 63.94 73 PRO A N 1
ATOM 569 C CA . PRO A 1 73 ? 9.590 -24.651 -5.655 1.00 63.94 73 PRO A CA 1
ATOM 570 C C . PRO A 1 73 ? 9.025 -25.875 -4.925 1.00 63.94 73 PRO A C 1
ATOM 572 O O . PRO A 1 73 ? 9.673 -26.372 -4.006 1.00 63.94 73 PRO A O 1
ATOM 575 N N . TYR A 1 74 ? 7.842 -26.379 -5.296 1.00 56.78 74 TYR A N 1
ATOM 576 C CA . TYR A 1 74 ? 7.224 -27.485 -4.559 1.00 56.78 74 TYR A CA 1
ATOM 577 C C . TYR A 1 74 ? 7.892 -28.847 -4.821 1.00 56.78 74 TYR A C 1
ATOM 579 O O . TYR A 1 74 ? 7.625 -29.803 -4.101 1.00 56.78 74 TYR A O 1
ATOM 587 N N . ASN A 1 75 ? 8.812 -28.951 -5.792 1.00 54.97 75 ASN A N 1
ATOM 588 C CA . ASN A 1 75 ? 9.531 -30.203 -6.035 1.00 54.97 75 ASN A CA 1
ATOM 589 C C . ASN A 1 75 ? 11.021 -30.035 -6.394 1.00 54.97 75 ASN A C 1
ATOM 591 O O . ASN A 1 75 ? 11.466 -30.487 -7.447 1.00 54.97 75 ASN A O 1
ATOM 595 N N . ASN A 1 76 ? 11.792 -29.513 -5.423 1.00 62.59 76 ASN A N 1
ATOM 596 C CA . ASN A 1 76 ? 13.193 -29.893 -5.134 1.00 62.59 76 ASN A CA 1
ATOM 597 C C . ASN A 1 76 ? 14.334 -28.928 -5.591 1.00 62.59 76 ASN A C 1
ATOM 599 O O . ASN A 1 76 ? 14.522 -28.658 -6.772 1.00 62.59 76 ASN A O 1
ATOM 603 N N . ARG A 1 77 ? 15.169 -28.510 -4.612 1.00 60.78 77 ARG A N 1
ATOM 604 C CA . ARG A 1 77 ? 16.431 -27.704 -4.651 1.00 60.78 77 ARG A CA 1
ATOM 605 C C . ARG A 1 77 ? 16.351 -26.188 -4.960 1.00 60.78 77 ARG A C 1
ATOM 607 O O . ARG A 1 77 ? 16.847 -25.698 -5.970 1.00 60.78 77 ARG A O 1
ATOM 614 N N . ILE A 1 78 ? 15.893 -25.416 -3.969 1.00 53.94 78 ILE A N 1
ATOM 615 C CA . ILE A 1 78 ? 15.758 -23.936 -3.957 1.00 53.94 78 ILE A CA 1
ATOM 616 C C . ILE A 1 78 ? 17.095 -23.144 -4.000 1.00 53.94 78 ILE A C 1
ATOM 618 O O . ILE A 1 78 ? 17.092 -21.930 -4.182 1.00 53.94 78 ILE A O 1
ATOM 622 N N . GLN A 1 79 ? 18.266 -23.783 -3.915 1.00 58.12 79 GLN A N 1
ATOM 623 C CA . GLN A 1 79 ? 19.561 -23.080 -3.786 1.00 58.12 79 GLN A CA 1
ATOM 624 C C . GLN A 1 79 ? 19.945 -22.156 -4.965 1.00 58.12 79 GLN A C 1
ATOM 626 O O . GLN A 1 79 ? 20.751 -21.245 -4.788 1.00 58.12 79 GLN A O 1
ATOM 631 N N . ASN A 1 80 ? 19.378 -22.371 -6.160 1.00 58.34 80 ASN A N 1
ATOM 632 C CA . ASN A 1 80 ? 19.738 -21.630 -7.378 1.00 58.34 80 ASN A CA 1
ATOM 633 C C . ASN A 1 80 ? 18.594 -20.781 -7.960 1.00 58.34 80 ASN A C 1
ATOM 635 O O . ASN A 1 80 ? 18.828 -20.042 -8.916 1.00 58.34 80 ASN A O 1
ATOM 639 N N . VAL A 1 81 ? 17.386 -20.840 -7.385 1.00 59.66 81 VAL A N 1
ATOM 640 C CA . VAL A 1 81 ? 16.210 -20.109 -7.900 1.00 59.66 81 VAL A CA 1
ATOM 641 C C . VAL A 1 81 ? 16.440 -18.598 -7.838 1.00 59.66 81 VAL A C 1
ATOM 643 O O . VAL A 1 81 ? 16.149 -17.890 -8.797 1.00 59.66 81 VAL A O 1
ATOM 646 N N . GLY A 1 82 ? 17.071 -18.110 -6.763 1.00 62.72 82 GLY A N 1
ATOM 647 C CA . GLY A 1 82 ? 17.438 -16.696 -6.646 1.00 62.72 82 GLY A CA 1
ATOM 648 C C . GLY A 1 82 ? 18.389 -16.238 -7.756 1.00 62.72 82 GLY A C 1
ATOM 649 O O . GLY A 1 82 ? 18.187 -15.178 -8.338 1.00 62.72 82 GLY A O 1
ATOM 650 N N . LYS A 1 83 ? 19.390 -17.054 -8.113 1.00 64.00 83 LYS A N 1
ATOM 651 C CA . LYS A 1 83 ? 20.345 -16.716 -9.183 1.00 64.00 83 LYS A CA 1
ATOM 652 C C . LYS A 1 83 ? 19.668 -16.694 -10.554 1.00 64.00 83 LYS A C 1
ATOM 654 O O . LYS A 1 83 ? 19.888 -15.760 -11.316 1.00 64.00 83 LYS A O 1
ATOM 659 N N . ALA A 1 84 ? 18.823 -17.686 -10.841 1.00 66.19 84 ALA A N 1
ATOM 660 C CA . ALA A 1 84 ? 18.073 -17.759 -12.094 1.00 66.19 84 ALA A CA 1
ATOM 661 C C . ALA A 1 84 ? 17.116 -16.565 -12.272 1.00 66.19 84 ALA A C 1
ATOM 663 O O . ALA A 1 84 ? 17.018 -16.021 -13.368 1.00 66.19 84 ALA A O 1
ATOM 664 N N . LEU A 1 85 ? 16.483 -16.104 -11.189 1.00 71.88 85 LEU A N 1
ATOM 665 C CA . LEU A 1 85 ? 15.659 -14.893 -11.180 1.00 71.88 85 LEU A CA 1
ATOM 666 C C . LEU A 1 85 ? 16.452 -13.628 -11.499 1.00 71.88 85 LEU A C 1
ATOM 668 O O . LEU A 1 85 ? 16.056 -12.865 -12.374 1.00 71.88 85 LEU A O 1
ATOM 672 N N . TRP A 1 86 ? 17.570 -13.404 -10.804 1.00 70.12 86 TRP A N 1
ATOM 673 C CA . TRP A 1 86 ? 18.412 -12.227 -11.035 1.00 70.12 86 TRP A CA 1
ATOM 674 C C . TRP A 1 86 ? 18.931 -12.178 -12.474 1.00 70.12 86 TRP A C 1
ATOM 676 O O . TRP A 1 86 ? 18.946 -11.114 -13.088 1.00 70.12 86 TRP A O 1
ATOM 686 N N . ILE A 1 87 ? 19.289 -13.335 -13.033 1.00 74.12 87 ILE A N 1
ATOM 687 C CA . ILE A 1 87 ? 19.730 -13.462 -14.425 1.00 74.12 87 ILE A CA 1
ATOM 688 C C . ILE A 1 87 ? 18.574 -13.192 -15.398 1.00 74.12 87 ILE A C 1
ATOM 690 O O . ILE A 1 87 ? 18.758 -12.446 -16.357 1.00 74.12 87 ILE A O 1
ATOM 694 N N . GLY A 1 88 ? 17.375 -13.722 -15.133 1.00 77.38 88 GLY A N 1
ATOM 695 C CA . GLY A 1 88 ? 16.185 -13.482 -15.954 1.00 77.38 88 GLY A CA 1
ATOM 696 C C . GLY A 1 88 ? 15.752 -12.013 -15.973 1.00 77.38 88 GLY A C 1
ATOM 697 O O . GLY A 1 88 ? 15.512 -11.462 -17.045 1.00 77.38 88 GLY A O 1
ATOM 698 N N . THR A 1 89 ? 15.726 -11.349 -14.815 1.00 80.81 89 THR A N 1
ATOM 699 C CA . THR A 1 89 ? 15.393 -9.918 -14.705 1.00 80.81 89 THR A CA 1
ATOM 700 C C . THR A 1 89 ? 16.415 -9.044 -15.428 1.00 80.81 89 THR A C 1
ATOM 702 O O . THR A 1 89 ? 16.041 -8.107 -16.133 1.00 80.81 89 THR A O 1
ATOM 705 N N . LEU A 1 90 ? 17.705 -9.365 -15.303 1.00 83.38 90 LEU A N 1
ATOM 706 C CA . LEU A 1 90 ? 18.773 -8.609 -15.952 1.00 83.38 90 LEU A CA 1
ATOM 707 C C . LEU A 1 90 ? 18.747 -8.795 -17.477 1.00 83.38 90 LEU A C 1
ATOM 709 O O . LEU A 1 90 ? 18.829 -7.815 -18.214 1.00 83.38 90 LEU A O 1
ATOM 713 N N . MET A 1 91 ? 18.535 -10.024 -17.960 1.00 82.88 91 MET A N 1
ATOM 714 C CA . MET A 1 91 ? 18.362 -10.296 -19.392 1.00 82.88 91 MET A CA 1
ATOM 715 C C . MET A 1 91 ? 17.098 -9.644 -19.963 1.00 82.88 91 MET A C 1
ATOM 717 O O . MET A 1 91 ? 17.158 -9.044 -21.035 1.00 82.88 91 MET A O 1
ATOM 721 N N . GLY A 1 92 ? 15.970 -9.714 -19.250 1.00 82.06 92 GLY A N 1
ATOM 722 C CA . GLY A 1 92 ? 14.713 -9.092 -19.667 1.00 82.06 92 GLY A CA 1
ATOM 723 C C . GLY A 1 92 ? 14.814 -7.568 -19.753 1.00 82.06 92 GLY A C 1
ATOM 724 O O . GLY A 1 92 ? 14.365 -6.977 -20.732 1.00 82.06 92 GLY A O 1
ATOM 725 N N . GLY A 1 93 ? 15.475 -6.936 -18.778 1.00 85.12 93 GLY A N 1
ATOM 726 C CA . GLY A 1 93 ? 15.745 -5.497 -18.792 1.00 85.12 93 GLY A CA 1
ATOM 727 C C . GLY A 1 93 ? 16.613 -5.069 -19.976 1.00 85.12 93 GLY A C 1
ATOM 728 O O . GLY A 1 93 ? 16.279 -4.105 -20.664 1.00 85.12 93 GLY A O 1
ATOM 729 N N . ILE A 1 94 ? 17.681 -5.815 -20.279 1.00 90.75 94 ILE A N 1
ATOM 730 C CA . ILE A 1 94 ? 18.531 -5.545 -21.450 1.00 90.75 94 ILE A CA 1
ATOM 731 C C . ILE A 1 94 ? 17.727 -5.700 -22.747 1.00 90.75 94 ILE A C 1
ATOM 733 O O . ILE A 1 94 ? 17.766 -4.812 -23.596 1.00 90.75 94 ILE A O 1
ATOM 737 N N . MET A 1 95 ? 16.944 -6.774 -22.879 1.00 88.62 95 MET A N 1
ATOM 738 C CA . MET A 1 95 ? 16.097 -7.017 -24.051 1.00 88.62 95 MET A CA 1
ATOM 739 C C . MET A 1 95 ? 15.086 -5.878 -24.267 1.00 88.62 95 MET A C 1
ATOM 741 O O . MET A 1 95 ? 14.969 -5.367 -25.377 1.00 88.62 95 MET A O 1
ATOM 745 N N . LEU A 1 96 ? 14.400 -5.432 -23.208 1.00 84.25 96 LEU A N 1
ATOM 746 C CA . LEU A 1 96 ? 13.449 -4.313 -23.265 1.00 84.25 96 LEU A CA 1
ATOM 747 C C . LEU A 1 96 ? 14.124 -2.993 -23.636 1.00 84.25 96 LEU A C 1
ATOM 749 O O . LEU A 1 96 ? 13.570 -2.212 -24.405 1.00 84.25 96 LEU A O 1
ATOM 753 N N . THR A 1 97 ? 15.330 -2.757 -23.123 1.00 89.50 97 THR A N 1
ATOM 754 C CA . THR A 1 97 ? 16.106 -1.555 -23.445 1.00 89.50 97 THR A CA 1
ATOM 755 C C . THR A 1 97 ? 16.496 -1.548 -24.922 1.00 89.50 97 THR A C 1
ATOM 757 O O . THR A 1 97 ? 16.342 -0.531 -25.593 1.00 89.50 97 THR A O 1
ATOM 760 N N . ILE A 1 98 ? 16.925 -2.695 -25.458 1.00 93.38 98 ILE A N 1
ATOM 761 C CA . ILE A 1 98 ? 17.253 -2.857 -26.881 1.00 93.38 98 ILE A CA 1
ATOM 762 C C . ILE A 1 98 ? 16.008 -2.679 -27.750 1.00 93.38 98 ILE A C 1
ATOM 764 O O . ILE A 1 98 ? 16.063 -1.943 -28.729 1.00 93.38 98 ILE A O 1
ATOM 768 N N . ILE A 1 99 ? 14.880 -3.303 -27.396 1.00 89.25 99 ILE A N 1
ATOM 769 C CA . ILE A 1 99 ? 13.620 -3.149 -28.139 1.00 89.25 99 ILE A CA 1
ATOM 770 C C . ILE A 1 99 ? 13.178 -1.682 -28.134 1.00 89.25 99 ILE A C 1
ATOM 772 O O . ILE A 1 99 ? 12.846 -1.155 -29.188 1.00 89.25 99 ILE A O 1
ATOM 776 N N . SER A 1 100 ? 13.240 -0.999 -26.989 1.00 87.94 100 SER A N 1
ATOM 777 C CA . SER A 1 100 ? 12.931 0.432 -26.882 1.00 87.94 100 SER A CA 1
ATOM 778 C C . SER A 1 100 ? 13.830 1.281 -27.794 1.00 87.94 100 SER A C 1
ATOM 780 O O . SER A 1 100 ? 13.337 2.061 -28.608 1.00 87.94 100 SER A O 1
ATOM 782 N N . LEU A 1 101 ? 15.148 1.057 -27.765 1.00 91.06 101 LEU A N 1
ATOM 783 C CA . LEU A 1 101 ? 16.097 1.743 -28.650 1.00 91.06 101 LEU A CA 1
ATOM 784 C C . LEU A 1 101 ? 15.834 1.451 -30.133 1.00 91.06 101 LEU A C 1
ATOM 786 O O . LEU A 1 101 ? 15.910 2.358 -30.959 1.00 91.06 101 LEU A O 1
ATOM 790 N N . LEU A 1 102 ? 15.475 0.213 -30.475 1.00 87.25 102 LEU A N 1
ATOM 791 C CA . LEU A 1 102 ? 15.095 -0.160 -31.834 1.00 87.25 102 LEU A CA 1
ATOM 792 C C . LEU A 1 102 ? 13.783 0.500 -32.258 1.00 87.25 102 LEU A C 1
ATOM 794 O O . LEU A 1 102 ? 13.692 0.924 -33.400 1.00 87.25 102 LEU A O 1
ATOM 798 N N . THR A 1 103 ? 12.790 0.647 -31.376 1.00 87.12 103 THR A N 1
ATOM 799 C CA . THR A 1 103 ? 11.556 1.376 -31.719 1.00 87.12 103 THR A CA 1
ATOM 800 C C . THR A 1 103 ? 11.827 2.847 -32.012 1.00 87.12 103 THR A C 1
ATOM 802 O O . THR A 1 103 ? 11.295 3.379 -32.981 1.00 87.12 103 THR A O 1
ATOM 805 N N . ILE A 1 104 ? 12.718 3.477 -31.242 1.00 87.56 104 ILE A N 1
ATOM 806 C CA . ILE A 1 104 ? 13.150 4.860 -31.474 1.00 87.56 104 ILE A CA 1
ATOM 807 C C . ILE A 1 104 ? 13.890 4.965 -32.815 1.00 87.56 104 ILE A C 1
ATOM 809 O O . ILE A 1 104 ? 13.640 5.881 -33.593 1.00 87.56 104 ILE A O 1
ATOM 813 N N . LEU A 1 105 ? 14.753 3.994 -33.124 1.00 86.50 105 LEU A N 1
ATOM 814 C CA . LEU A 1 105 ? 15.495 3.949 -34.382 1.00 86.50 105 LEU A CA 1
ATOM 815 C C . LEU A 1 105 ? 14.594 3.684 -35.601 1.00 86.50 105 LEU A C 1
ATOM 817 O O . LEU A 1 105 ? 14.795 4.291 -36.647 1.00 86.50 105 LEU A O 1
ATOM 821 N N . VAL A 1 106 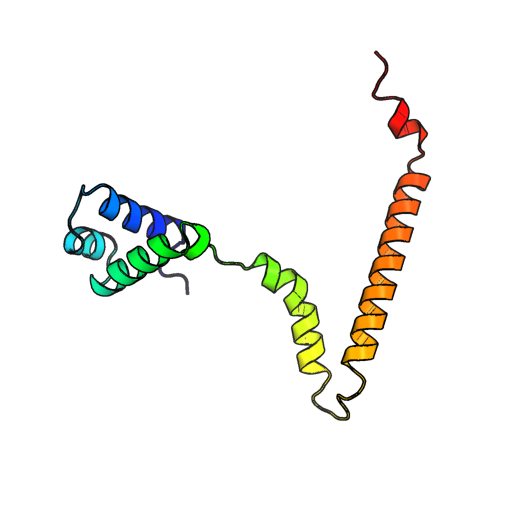? 13.601 2.798 -35.470 1.00 86.56 106 VAL A N 1
ATOM 822 C CA . VAL A 1 106 ? 12.654 2.416 -36.537 1.00 86.56 106 VAL A CA 1
ATOM 823 C C . VAL A 1 106 ? 11.699 3.557 -36.889 1.00 86.56 106 VAL A C 1
ATOM 825 O O . VAL A 1 106 ? 11.341 3.699 -38.054 1.00 86.56 106 VAL A O 1
ATOM 828 N N . ILE A 1 107 ? 11.301 4.378 -35.910 1.00 80.81 107 ILE A N 1
ATOM 829 C CA . ILE A 1 107 ? 10.478 5.579 -36.140 1.00 80.81 107 ILE A CA 1
ATOM 830 C C . ILE A 1 107 ? 11.296 6.696 -36.822 1.00 80.81 107 ILE A C 1
ATOM 832 O O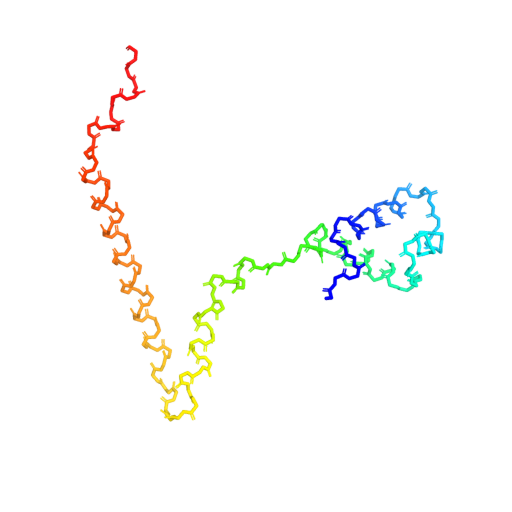 . ILE A 1 107 ? 10.719 7.570 -37.467 1.00 80.81 107 ILE A O 1
ATOM 836 N N . GLY A 1 108 ? 12.629 6.618 -36.761 1.00 70.31 108 GLY A N 1
ATOM 837 C CA . GLY A 1 108 ? 13.548 7.599 -37.329 1.00 70.31 108 GLY A CA 1
ATOM 838 C C . GLY A 1 108 ? 13.718 8.810 -36.410 1.00 70.31 108 GLY A C 1
ATOM 839 O O . GLY A 1 108 ? 12.745 9.399 -35.935 1.00 70.31 108 GLY A O 1
ATOM 840 N N . ALA A 1 109 ? 14.969 9.215 -36.172 1.00 63.62 109 ALA A N 1
ATOM 841 C CA . ALA A 1 109 ? 15.290 10.440 -35.427 1.00 63.62 109 ALA A CA 1
ATOM 842 C C . ALA A 1 109 ? 14.677 11.698 -36.080 1.00 63.62 109 ALA A C 1
ATOM 844 O O . ALA A 1 109 ? 14.407 12.691 -35.407 1.00 63.62 109 ALA A O 1
ATOM 845 N N . ASP A 1 110 ? 14.376 11.614 -37.373 1.00 59.25 110 ASP A N 1
ATOM 846 C CA . ASP A 1 110 ? 13.825 12.681 -38.209 1.00 59.25 110 ASP A CA 1
ATOM 847 C C . ASP A 1 110 ? 12.417 13.133 -37.756 1.00 59.25 110 ASP A C 1
ATOM 849 O O . ASP A 1 110 ? 12.021 14.286 -37.949 1.00 59.25 110 ASP A O 1
ATOM 853 N N . MET A 1 111 ? 11.661 12.256 -37.078 1.00 58.38 111 MET A N 1
ATOM 854 C CA . MET A 1 111 ? 10.371 12.604 -36.458 1.00 58.38 111 MET A CA 1
ATOM 855 C C . MET A 1 111 ? 10.534 13.403 -35.153 1.00 58.38 111 MET A C 1
ATOM 857 O O . MET A 1 111 ? 9.569 13.993 -34.671 1.00 58.38 111 MET A O 1
ATOM 861 N N . THR A 1 112 ? 11.740 13.432 -34.574 1.00 58.91 112 THR A N 1
ATOM 862 C CA . THR A 1 112 ? 12.038 14.138 -33.313 1.00 58.91 112 THR A CA 1
ATOM 863 C C . THR A 1 112 ? 12.596 15.548 -33.553 1.00 58.91 112 THR A C 1
ATOM 865 O O . THR A 1 112 ? 12.460 16.401 -32.681 1.00 58.91 112 THR A O 1
ATOM 868 N N . GLU A 1 113 ? 13.137 15.847 -34.740 1.00 52.03 113 GLU A N 1
ATOM 869 C CA . GLU A 1 113 ? 13.612 17.201 -35.091 1.00 52.03 113 GLU A CA 1
ATOM 870 C C . GLU A 1 113 ? 12.543 18.094 -35.755 1.00 52.03 113 GL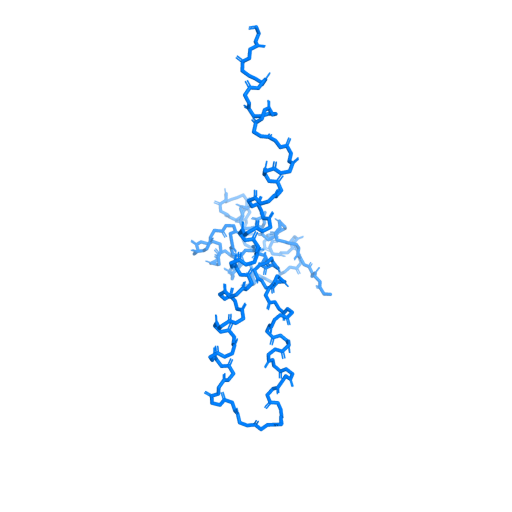U A C 1
ATOM 872 O O . GLU A 1 113 ? 12.617 19.322 -35.678 1.00 52.03 113 GLU A O 1
ATOM 877 N N . SER A 1 114 ? 11.509 17.519 -36.378 1.00 52.06 114 SER A N 1
ATOM 878 C CA . SER A 1 114 ? 10.543 18.286 -37.189 1.00 52.06 114 SER A CA 1
ATOM 879 C C . SER A 1 114 ? 9.367 18.911 -36.420 1.00 52.06 114 SER A C 1
ATOM 881 O O . SER A 1 114 ? 8.551 19.603 -37.023 1.00 52.06 114 SER A O 1
ATOM 883 N N . GLN A 1 115 ? 9.276 18.742 -35.094 1.00 55.00 115 GLN A N 1
ATOM 884 C CA . GLN A 1 115 ? 8.241 19.395 -34.266 1.00 55.00 115 GLN A CA 1
ATOM 885 C C . GLN A 1 115 ? 8.708 20.706 -33.599 1.00 55.00 115 GLN A C 1
ATOM 887 O O . GLN A 1 115 ? 7.935 21.323 -32.868 1.00 55.00 115 GLN A O 1
ATOM 892 N N . THR A 1 116 ? 9.935 21.174 -33.868 1.00 53.88 116 THR A N 1
ATOM 893 C CA . THR A 1 116 ? 10.448 22.475 -33.382 1.00 53.88 116 THR A CA 1
ATOM 894 C C . THR A 1 116 ? 10.511 23.594 -34.426 1.00 53.88 116 THR A C 1
ATOM 896 O O . THR A 1 116 ? 10.973 24.680 -34.090 1.00 53.88 116 THR A O 1
ATOM 899 N N . MET A 1 117 ? 10.026 23.400 -35.656 1.00 45.12 117 MET A N 1
ATOM 900 C CA . MET A 1 117 ? 10.011 24.466 -36.673 1.00 45.12 117 MET A CA 1
ATOM 901 C C . MET A 1 117 ? 8.576 24.807 -37.097 1.00 45.12 117 MET A C 1
ATOM 903 O O . MET A 1 117 ? 7.963 24.106 -37.901 1.00 45.12 117 MET A O 1
ATOM 907 N N . TYR A 1 118 ? 8.064 25.889 -36.501 1.00 43.34 118 TYR A N 1
ATOM 908 C CA . TYR A 1 118 ? 7.344 26.929 -37.246 1.00 43.34 118 TYR A CA 1
ATOM 909 C C . TYR A 1 118 ? 8.282 27.558 -38.283 1.00 43.34 118 TYR A C 1
ATOM 911 O O . TYR A 1 118 ? 9.496 27.641 -37.982 1.00 43.34 118 TYR A O 1
#

pLDDT: mean 74.62, std 13.09, range [39.47, 93.38]

Sequence (118 aa):
MAKFTAQQKIQAVQRYLEGTEGQESIAKSIGVTSGVLITWIRLYQYHGESAFAAVPYIGSTFLELVVFLMFVPYNNRIQNVGKALWIGTLMGGIMLTIISLLTILVIGADMTESQTMY